Protein AF-A0A3D9LAF9-F1 (afdb_monomer_lite)

Sequence (122 aa):
MEWRPEDFSLAAYWEASRTAFEASVRSLPVRLSLPMTSREALQNAVPGRGTESAVASARHEGDRLELGLLMEHQDITVAQLLQVPGVEVQEPPAVREALYRRGAELVARNRSRTPDDREESR

Radius of gyration: 20.92 Å; chains: 1; bounding box: 61×44×61 Å

Organism: NCBI:txid169134

Structure (mmCIF, N/CA/C/O backbone):
data_AF-A0A3D9LAF9-F1
#
_entry.id   AF-A0A3D9LAF9-F1
#
loop_
_atom_site.group_PDB
_atom_site.id
_atom_site.type_symbol
_atom_site.label_atom_id
_atom_site.label_alt_id
_atom_site.label_comp_id
_atom_site.label_asym_id
_atom_site.label_entity_id
_atom_site.label_seq_id
_atom_site.pdbx_PDB_ins_code
_atom_site.Cartn_x
_atom_site.Cartn_y
_atom_site.Cartn_z
_atom_site.occupancy
_atom_site.B_iso_or_equiv
_atom_site.auth_seq_id
_atom_site.auth_comp_id
_atom_site.auth_asym_id
_atom_site.auth_atom_id
_atom_site.pdbx_PDB_model_num
ATOM 1 N N . MET A 1 1 ? 31.682 -19.811 -31.177 1.00 45.06 1 MET A N 1
ATOM 2 C CA . MET A 1 1 ? 32.307 -18.477 -31.082 1.00 45.06 1 MET A CA 1
ATOM 3 C C . MET A 1 1 ? 31.378 -17.643 -30.229 1.00 45.06 1 MET A C 1
ATOM 5 O O . MET A 1 1 ? 30.319 -17.258 -30.703 1.00 45.06 1 MET A O 1
ATOM 9 N N . GLU A 1 2 ? 31.691 -17.512 -28.945 1.00 59.75 2 GLU A N 1
ATOM 10 C CA . GLU A 1 2 ? 30.854 -16.767 -28.006 1.00 59.75 2 GLU A CA 1
ATOM 11 C C . GLU A 1 2 ? 31.203 -15.284 -28.138 1.00 59.75 2 GLU A C 1
ATOM 13 O O . GLU A 1 2 ? 32.286 -14.859 -27.743 1.00 59.75 2 GLU A O 1
ATOM 18 N N . TRP A 1 3 ? 30.333 -14.515 -28.791 1.00 66.81 3 TRP A N 1
ATOM 19 C CA . TRP A 1 3 ? 30.506 -13.073 -28.935 1.00 66.81 3 TRP A CA 1
ATOM 20 C C . TRP A 1 3 ? 30.078 -12.395 -27.630 1.00 66.81 3 TRP A C 1
ATOM 22 O O . TRP A 1 3 ? 28.884 -12.264 -27.358 1.00 66.81 3 TRP A O 1
ATOM 32 N N . ARG A 1 4 ? 31.044 -11.967 -26.811 1.00 67.69 4 ARG A N 1
ATOM 33 C CA . ARG A 1 4 ? 30.822 -11.016 -25.713 1.00 67.69 4 ARG A CA 1
ATOM 34 C C . ARG A 1 4 ? 31.596 -9.726 -26.010 1.00 67.69 4 ARG A C 1
ATOM 36 O O . ARG A 1 4 ? 32.800 -9.818 -26.234 1.00 67.69 4 ARG A O 1
ATOM 43 N N . PRO A 1 5 ? 30.935 -8.554 -26.029 1.00 77.50 5 PRO A N 1
ATOM 44 C CA . PRO A 1 5 ? 31.606 -7.260 -26.162 1.00 77.50 5 PRO A CA 1
ATOM 45 C C . PRO A 1 5 ? 32.641 -7.043 -25.050 1.00 77.50 5 PRO A C 1
ATOM 47 O O . PRO A 1 5 ? 32.398 -7.451 -23.913 1.00 77.50 5 PRO A O 1
ATOM 50 N N . GLU A 1 6 ? 33.754 -6.377 -25.365 1.00 74.44 6 GLU A N 1
ATOM 51 C CA . GLU A 1 6 ? 34.885 -6.178 -24.438 1.00 74.44 6 GLU A CA 1
ATOM 52 C C . GLU A 1 6 ? 34.494 -5.406 -23.160 1.00 74.44 6 GLU A C 1
ATOM 54 O O . GLU A 1 6 ? 35.032 -5.684 -22.093 1.00 74.44 6 GLU A O 1
ATOM 59 N N . ASP A 1 7 ? 33.468 -4.549 -23.233 1.00 77.31 7 ASP A N 1
ATOM 60 C CA . ASP A 1 7 ? 32.950 -3.754 -22.105 1.00 77.31 7 ASP A CA 1
ATOM 61 C C . ASP A 1 7 ? 31.686 -4.345 -21.447 1.00 77.31 7 ASP A C 1
ATOM 63 O O . ASP A 1 7 ? 30.957 -3.662 -20.719 1.00 77.31 7 ASP A O 1
ATOM 67 N N . PHE A 1 8 ? 31.354 -5.613 -21.714 1.00 73.81 8 PHE A N 1
ATOM 68 C CA . PHE A 1 8 ? 30.139 -6.215 -21.169 1.00 73.81 8 PHE A CA 1
ATOM 69 C C . PHE A 1 8 ? 30.243 -6.444 -19.651 1.00 73.81 8 PHE A C 1
ATOM 71 O O . PHE A 1 8 ? 30.827 -7.422 -19.180 1.00 73.81 8 PHE A O 1
ATOM 78 N N . SER A 1 9 ? 29.596 -5.575 -18.871 1.00 81.31 9 SER A N 1
ATOM 79 C CA . SER A 1 9 ? 29.390 -5.784 -17.437 1.00 81.31 9 SER A CA 1
ATOM 80 C C . SER A 1 9 ? 28.133 -6.612 -17.193 1.00 81.31 9 SER A C 1
ATOM 82 O O . SER A 1 9 ? 27.005 -6.136 -17.330 1.00 81.31 9 SER A O 1
ATOM 84 N N . LEU A 1 10 ? 28.334 -7.857 -16.763 1.00 76.81 10 LEU A N 1
ATOM 85 C CA . LEU A 1 10 ? 27.243 -8.743 -16.362 1.00 76.81 10 LEU A CA 1
ATOM 86 C C . LEU A 1 10 ? 26.419 -8.140 -15.210 1.00 76.81 10 LEU A C 1
ATOM 88 O O . LEU A 1 10 ? 25.202 -8.286 -15.196 1.00 76.81 10 LEU A O 1
ATOM 92 N N . ALA A 1 11 ? 27.062 -7.431 -14.277 1.00 78.69 11 ALA A N 1
ATOM 93 C CA . ALA A 1 11 ? 26.385 -6.768 -13.163 1.00 78.69 11 ALA A CA 1
ATOM 94 C C . ALA A 1 11 ? 25.464 -5.635 -13.644 1.00 78.69 11 ALA A C 1
ATOM 96 O O . ALA A 1 11 ? 24.292 -5.615 -13.278 1.00 78.69 11 ALA A O 1
ATOM 97 N N . ALA A 1 12 ? 25.957 -4.754 -14.523 1.00 76.38 12 ALA A N 1
ATOM 98 C CA . ALA A 1 12 ? 25.157 -3.661 -15.081 1.00 76.38 12 ALA A CA 1
ATOM 99 C C . ALA A 1 12 ? 24.015 -4.185 -15.966 1.00 76.38 12 ALA A C 1
ATOM 101 O O . ALA A 1 12 ? 22.899 -3.672 -15.927 1.00 76.38 12 ALA A O 1
ATOM 102 N N . TYR A 1 13 ? 24.272 -5.248 -16.731 1.00 74.62 13 TYR A N 1
ATOM 103 C CA . TYR A 1 13 ? 23.251 -5.905 -17.542 1.00 74.62 13 TYR A CA 1
ATOM 104 C C . TYR A 1 13 ? 22.147 -6.543 -16.685 1.00 74.62 13 TYR A C 1
ATOM 106 O O . TYR A 1 13 ? 20.964 -6.406 -17.006 1.00 74.62 13 TYR A O 1
ATOM 114 N N . TRP A 1 14 ? 22.506 -7.211 -15.583 1.00 77.56 14 TRP A N 1
ATOM 115 C CA . TRP A 1 14 ? 21.528 -7.766 -14.642 1.00 77.56 14 TRP A CA 1
ATOM 116 C C . TRP A 1 14 ? 20.734 -6.683 -13.922 1.00 77.56 14 TRP A C 1
ATOM 118 O O . TRP A 1 14 ? 19.523 -6.829 -13.791 1.00 77.56 14 TRP A O 1
ATOM 128 N N . GLU A 1 15 ? 21.381 -5.602 -13.490 1.00 78.00 15 GLU A N 1
ATOM 129 C CA . GLU A 1 15 ? 20.711 -4.462 -12.861 1.00 78.00 15 GLU A CA 1
ATOM 130 C C . GLU A 1 15 ? 19.687 -3.836 -13.816 1.00 78.00 15 GLU A C 1
ATOM 132 O O . GLU A 1 15 ? 18.510 -3.735 -13.472 1.00 78.00 15 GLU A O 1
ATOM 137 N N . ALA A 1 16 ? 20.089 -3.540 -15.056 1.00 71.38 16 ALA A N 1
ATOM 138 C CA . ALA A 1 16 ? 19.199 -2.993 -16.076 1.00 71.38 16 ALA A CA 1
ATOM 139 C C . ALA A 1 16 ? 18.038 -3.944 -16.419 1.00 71.38 16 ALA A C 1
ATOM 141 O O . ALA A 1 16 ? 16.884 -3.518 -16.489 1.00 71.38 16 ALA A O 1
ATOM 142 N N . SER A 1 17 ? 18.319 -5.241 -16.589 1.00 67.62 17 SER A N 1
ATOM 143 C CA . SER A 1 17 ? 17.293 -6.254 -16.884 1.00 67.62 17 SER A CA 1
ATOM 144 C C . SER A 1 17 ? 16.304 -6.412 -15.729 1.00 67.62 17 SER A C 1
ATOM 146 O O . SER A 1 17 ? 15.100 -6.539 -15.949 1.00 67.62 17 SER A O 1
ATOM 148 N N . ARG A 1 18 ? 16.798 -6.357 -14.488 1.00 68.81 18 ARG A N 1
ATOM 149 C CA . ARG A 1 18 ? 15.973 -6.396 -13.282 1.00 68.81 18 ARG A CA 1
ATOM 150 C C . ARG A 1 18 ? 15.085 -5.159 -13.181 1.00 68.81 18 ARG A C 1
ATOM 152 O O . ARG A 1 18 ? 13.894 -5.312 -12.940 1.00 68.81 18 ARG A O 1
ATOM 159 N N . THR A 1 19 ? 15.619 -3.960 -13.408 1.00 70.06 19 THR A N 1
ATOM 160 C CA . THR A 1 19 ? 14.825 -2.721 -13.419 1.00 70.06 19 THR A CA 1
ATOM 161 C C . THR A 1 19 ? 13.741 -2.753 -14.497 1.00 70.06 19 THR A C 1
ATOM 163 O O . THR A 1 19 ? 12.597 -2.396 -14.223 1.00 70.06 19 THR A O 1
ATOM 166 N N . ALA A 1 20 ? 14.068 -3.225 -15.704 1.00 63.78 20 ALA A N 1
ATOM 167 C CA . ALA A 1 20 ? 13.100 -3.357 -16.792 1.00 63.78 20 ALA A CA 1
ATOM 168 C C . ALA A 1 20 ? 11.979 -4.360 -16.462 1.00 63.78 20 ALA A C 1
ATOM 170 O O . ALA A 1 20 ? 10.816 -4.112 -16.777 1.00 63.78 20 ALA A O 1
ATOM 171 N N . PHE A 1 21 ? 12.310 -5.468 -15.793 1.00 61.72 21 PHE A N 1
ATOM 172 C CA . PHE A 1 21 ? 11.327 -6.446 -15.332 1.00 61.72 21 PHE A CA 1
ATOM 173 C C . PHE A 1 21 ? 10.464 -5.917 -14.176 1.00 61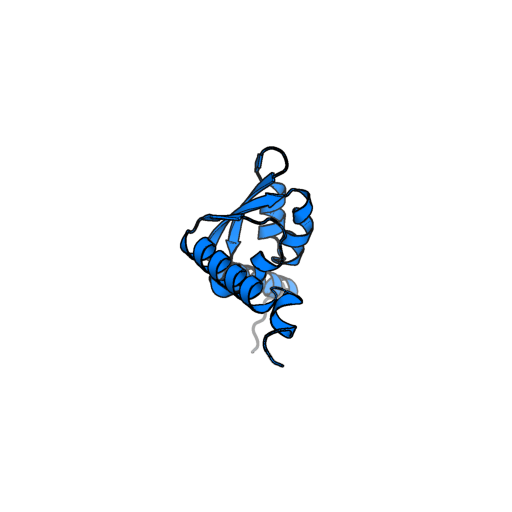.72 21 PHE A C 1
ATOM 175 O O . PHE A 1 21 ? 9.244 -6.019 -14.223 1.00 61.72 21 PHE A O 1
ATOM 182 N N . GLU A 1 22 ? 11.058 -5.288 -13.158 1.00 62.94 22 GLU A N 1
ATOM 183 C CA . GLU A 1 22 ? 10.304 -4.666 -12.059 1.00 62.94 22 GLU A CA 1
ATOM 184 C C . GLU A 1 22 ? 9.303 -3.619 -12.585 1.00 62.94 22 GLU A C 1
ATOM 186 O O . GLU A 1 22 ? 8.172 -3.545 -12.101 1.00 62.94 22 GLU A O 1
ATOM 191 N N . ALA A 1 23 ? 9.682 -2.852 -13.613 1.00 61.56 23 ALA A N 1
ATOM 192 C CA . ALA A 1 23 ? 8.804 -1.888 -14.269 1.00 61.56 23 ALA A CA 1
ATOM 193 C C . ALA A 1 23 ? 7.667 -2.542 -15.077 1.00 61.56 23 ALA A C 1
ATOM 195 O O . ALA A 1 23 ? 6.574 -1.983 -15.133 1.00 61.56 23 ALA A O 1
ATOM 196 N N . SER A 1 24 ? 7.889 -3.713 -15.686 1.00 60.62 24 SER A N 1
ATOM 197 C CA . SER A 1 24 ? 6.847 -4.405 -16.459 1.00 60.62 24 SER A CA 1
ATOM 198 C C . SER A 1 24 ? 5.802 -5.092 -15.577 1.00 60.62 24 SER A C 1
ATOM 200 O O . SER A 1 24 ? 4.652 -5.225 -15.991 1.00 60.62 24 SER A O 1
ATOM 202 N N . VAL A 1 25 ? 6.175 -5.485 -14.355 1.00 67.19 25 VAL A N 1
ATOM 203 C CA . VAL A 1 25 ? 5.257 -6.089 -13.374 1.00 67.19 25 VAL A CA 1
ATOM 204 C C . VAL A 1 25 ? 4.451 -5.020 -12.620 1.00 67.19 25 VAL A C 1
ATOM 206 O O . VAL A 1 25 ? 3.294 -5.252 -12.268 1.00 67.19 25 VAL A O 1
ATOM 209 N N . ARG A 1 26 ? 5.020 -3.827 -12.399 1.00 72.75 26 ARG A N 1
ATOM 210 C CA . ARG A 1 26 ? 4.370 -2.708 -11.693 1.00 72.75 26 ARG A CA 1
ATOM 211 C C . ARG A 1 26 ? 3.553 -1.826 -12.639 1.00 72.75 26 ARG A C 1
ATOM 213 O O . ARG A 1 26 ? 3.955 -0.715 -12.973 1.00 72.75 26 ARG A O 1
ATOM 220 N N . SER A 1 27 ? 2.397 -2.316 -13.072 1.00 80.75 27 SER A N 1
ATOM 221 C CA . SER A 1 27 ? 1.535 -1.621 -14.039 1.00 80.75 27 SER A CA 1
ATOM 222 C C . SER A 1 27 ? 0.254 -1.022 -13.450 1.00 80.75 27 SER A C 1
ATOM 224 O O . SER A 1 27 ? -0.485 -0.358 -14.175 1.00 80.75 27 SER A O 1
ATOM 226 N N . LEU A 1 28 ? -0.056 -1.265 -12.173 1.00 88.31 28 LEU A N 1
ATOM 227 C CA . LEU A 1 28 ? -1.301 -0.829 -11.540 1.00 88.31 28 LEU A CA 1
ATOM 228 C C . LEU A 1 28 ? -1.084 0.490 -10.780 1.00 88.31 28 LEU A C 1
ATOM 230 O O . LEU A 1 28 ? -0.466 0.472 -9.717 1.00 88.31 28 LEU A O 1
ATOM 234 N N . PRO A 1 29 ? -1.576 1.641 -11.270 1.00 94.06 29 PRO A N 1
ATOM 235 C CA . PRO A 1 29 ? -1.488 2.891 -10.525 1.00 94.06 29 PRO A CA 1
ATOM 236 C C . PRO A 1 29 ? -2.430 2.867 -9.321 1.00 94.06 29 PRO A C 1
ATOM 238 O O . PRO A 1 29 ? -3.629 2.645 -9.475 1.00 94.06 29 PRO A O 1
ATOM 241 N N . VAL A 1 30 ? -1.892 3.134 -8.133 1.00 97.31 30 VAL A N 1
ATOM 242 C CA . VAL A 1 30 ? -2.628 3.176 -6.865 1.00 97.31 30 VAL A CA 1
ATOM 243 C C . VAL A 1 30 ? -2.342 4.499 -6.162 1.00 97.31 30 VAL A C 1
ATOM 245 O O . VAL A 1 30 ? -1.182 4.871 -5.982 1.00 97.31 30 VAL A O 1
ATOM 248 N N . ARG A 1 31 ? -3.393 5.213 -5.750 1.00 98.06 31 ARG A N 1
ATOM 249 C CA . ARG A 1 31 ? -3.291 6.426 -4.928 1.00 98.06 31 ARG A CA 1
ATOM 250 C C . ARG A 1 31 ? -3.600 6.080 -3.481 1.00 98.06 31 ARG A C 1
ATOM 252 O O . ARG A 1 31 ? -4.649 5.500 -3.190 1.00 98.06 31 ARG A O 1
ATOM 259 N N . LEU A 1 32 ? -2.684 6.439 -2.592 1.00 98.06 32 LEU A N 1
ATOM 260 C CA . LEU A 1 32 ? -2.712 6.079 -1.182 1.00 98.06 32 LEU A CA 1
ATOM 261 C C . LEU A 1 32 ? -2.697 7.325 -0.305 1.00 98.06 32 LEU A C 1
ATOM 263 O O . LEU A 1 32 ? -2.034 8.308 -0.631 1.00 98.06 32 LEU A O 1
ATOM 267 N N . SER A 1 33 ? -3.356 7.223 0.843 1.00 98.19 33 SER A N 1
ATOM 268 C CA . SER A 1 33 ? -3.180 8.120 1.980 1.00 98.19 33 SER A CA 1
ATOM 269 C C . SER A 1 33 ? -2.817 7.290 3.206 1.00 98.19 33 SER A C 1
ATOM 271 O O . SER A 1 33 ? -3.482 6.298 3.491 1.00 98.19 33 SER A O 1
ATOM 273 N N . LEU A 1 34 ? -1.782 7.659 3.954 1.00 98.25 34 LEU A N 1
ATOM 274 C CA . LEU A 1 34 ? -1.368 6.936 5.161 1.00 98.25 34 LEU A CA 1
ATOM 275 C C . LEU A 1 34 ? -0.839 7.891 6.237 1.00 98.25 34 LEU A C 1
ATOM 277 O O . LEU A 1 34 ? -0.366 8.974 5.898 1.00 98.25 34 LEU A O 1
ATOM 281 N N . PRO A 1 35 ? -0.864 7.509 7.525 1.00 98.12 35 PRO A N 1
ATOM 282 C CA . PRO A 1 35 ? -0.213 8.282 8.575 1.00 98.12 35 PRO A CA 1
ATOM 283 C C . PRO A 1 35 ? 1.289 8.434 8.311 1.00 98.12 35 PRO A C 1
ATOM 285 O O . PRO A 1 35 ? 1.950 7.493 7.866 1.00 98.12 35 PRO A O 1
ATOM 288 N N . MET A 1 36 ? 1.857 9.585 8.673 1.00 95.94 36 MET A N 1
ATOM 289 C CA . MET A 1 36 ? 3.309 9.828 8.619 1.00 95.94 36 MET A CA 1
ATOM 290 C C . MET A 1 36 ? 4.114 8.751 9.367 1.00 95.94 36 MET A C 1
ATOM 292 O O . MET A 1 36 ? 5.198 8.362 8.933 1.00 95.94 36 MET A O 1
ATOM 296 N N . THR A 1 37 ? 3.568 8.234 10.472 1.00 97.12 37 THR A N 1
ATOM 297 C CA . THR A 1 37 ? 4.173 7.175 11.297 1.00 97.12 37 THR A CA 1
ATOM 298 C C . THR A 1 37 ? 4.255 5.822 10.591 1.00 97.12 37 THR A C 1
ATOM 300 O O . THR A 1 37 ? 5.033 4.965 10.997 1.00 97.12 37 THR A O 1
ATOM 303 N N . SER A 1 38 ? 3.495 5.624 9.514 1.00 97.56 38 SER A N 1
ATOM 304 C CA . SER A 1 38 ? 3.450 4.379 8.744 1.00 97.56 38 SER A CA 1
ATOM 305 C C . SER A 1 38 ? 4.353 4.406 7.508 1.00 97.56 38 SER A C 1
ATOM 307 O O . SER A 1 38 ? 4.385 3.435 6.752 1.00 97.56 38 SER A O 1
ATOM 309 N N . ARG A 1 39 ? 5.131 5.482 7.315 1.00 96.25 39 ARG A N 1
ATOM 310 C CA . ARG A 1 39 ? 6.094 5.628 6.213 1.00 96.25 39 ARG A CA 1
ATOM 311 C C . ARG A 1 39 ? 7.060 4.446 6.115 1.00 96.25 39 ARG A C 1
ATOM 313 O O . ARG A 1 39 ? 7.237 3.894 5.034 1.00 96.25 39 ARG A O 1
ATOM 320 N N . GLU A 1 40 ? 7.687 4.067 7.226 1.00 96.94 40 GLU A N 1
ATOM 321 C CA . GLU A 1 40 ? 8.666 2.973 7.241 1.00 96.94 40 GLU A CA 1
ATOM 322 C C . GLU A 1 40 ? 7.992 1.623 6.951 1.00 96.94 40 GLU A C 1
ATOM 324 O O . GLU A 1 40 ? 8.501 0.825 6.167 1.00 96.94 40 GLU A O 1
ATOM 329 N N . ALA A 1 41 ? 6.788 1.403 7.494 1.00 97.62 41 ALA A N 1
ATOM 330 C CA . ALA A 1 41 ? 5.995 0.210 7.206 1.00 97.62 41 ALA A CA 1
ATOM 331 C C . ALA A 1 41 ? 5.669 0.087 5.708 1.00 97.62 41 ALA A C 1
ATOM 333 O O . ALA A 1 41 ? 5.781 -1.002 5.151 1.00 97.62 41 ALA A O 1
ATOM 334 N N . LEU A 1 42 ? 5.341 1.196 5.035 1.00 97.44 42 LEU A N 1
ATOM 335 C CA . LEU A 1 42 ? 5.129 1.212 3.586 1.00 97.44 42 LEU A CA 1
ATOM 336 C C . LEU A 1 42 ? 6.402 0.849 2.809 1.00 97.44 42 LEU A C 1
ATOM 338 O O . LEU A 1 42 ? 6.339 0.039 1.887 1.00 97.44 42 LEU A O 1
ATOM 342 N N . GLN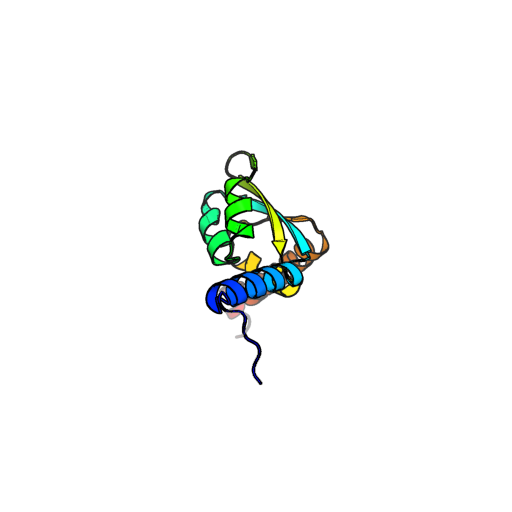 A 1 43 ? 7.551 1.421 3.179 1.00 96.62 43 GLN A N 1
ATOM 343 C CA . GLN A 1 43 ? 8.830 1.132 2.518 1.00 96.62 43 GLN A CA 1
ATOM 344 C C . GLN A 1 43 ? 9.248 -0.335 2.683 1.00 96.62 43 GLN A C 1
ATOM 346 O O . GLN A 1 43 ? 9.790 -0.924 1.751 1.00 96.62 43 GLN A O 1
ATOM 351 N N . ASN A 1 44 ? 8.945 -0.934 3.836 1.00 96.75 44 ASN A N 1
ATOM 352 C CA . ASN A 1 44 ? 9.203 -2.348 4.099 1.00 96.75 44 ASN A CA 1
ATOM 353 C C . ASN A 1 44 ? 8.225 -3.272 3.358 1.00 96.75 44 ASN A C 1
ATOM 355 O O . ASN A 1 44 ? 8.637 -4.308 2.841 1.00 96.75 44 ASN A O 1
ATOM 359 N N . ALA A 1 45 ? 6.942 -2.905 3.287 1.00 95.88 45 ALA A N 1
ATOM 360 C CA . ALA A 1 45 ? 5.914 -3.703 2.618 1.00 95.88 45 ALA A CA 1
ATOM 361 C C . ALA A 1 45 ? 6.032 -3.665 1.085 1.00 95.88 45 ALA A C 1
ATOM 363 O O . ALA A 1 45 ? 5.730 -4.653 0.415 1.00 95.88 45 ALA A O 1
ATOM 364 N N . VAL A 1 46 ? 6.472 -2.533 0.527 1.00 93.75 46 VAL A N 1
ATOM 365 C CA . VAL A 1 46 ? 6.644 -2.320 -0.916 1.00 93.75 46 VAL A CA 1
ATOM 366 C C . VAL A 1 46 ? 8.059 -1.794 -1.181 1.00 93.75 46 VAL A C 1
ATOM 368 O O . VAL A 1 46 ? 8.239 -0.602 -1.449 1.00 93.75 46 VAL A O 1
ATOM 371 N N . PRO A 1 47 ? 9.093 -2.648 -1.110 1.00 90.12 47 PRO A N 1
ATOM 372 C CA . PRO A 1 47 ? 10.466 -2.200 -1.288 1.00 90.12 47 PRO A CA 1
ATOM 373 C C . PRO A 1 47 ? 10.741 -1.769 -2.733 1.00 90.12 47 PRO A C 1
ATOM 375 O O . PRO A 1 47 ? 10.153 -2.275 -3.696 1.00 90.12 47 PRO A O 1
ATOM 378 N N . GLY A 1 48 ? 11.686 -0.846 -2.897 1.00 88.75 48 GLY A N 1
ATOM 379 C CA . GLY A 1 48 ? 12.241 -0.467 -4.194 1.00 88.75 48 GLY A CA 1
ATOM 380 C C . GLY A 1 48 ? 12.212 1.031 -4.476 1.00 88.75 48 GLY A C 1
ATOM 381 O O . GLY A 1 48 ? 11.503 1.810 -3.835 1.00 88.75 48 GLY A O 1
ATOM 382 N N . ARG A 1 49 ? 12.975 1.422 -5.502 1.00 87.12 49 ARG A N 1
ATOM 383 C CA . ARG A 1 49 ? 13.220 2.825 -5.870 1.00 87.12 49 ARG A CA 1
ATOM 384 C C . ARG A 1 49 ? 11.945 3.626 -6.114 1.00 87.12 49 ARG A C 1
ATOM 386 O O . ARG A 1 49 ? 11.860 4.765 -5.679 1.00 87.12 49 ARG A O 1
ATOM 393 N N . GLY A 1 50 ? 10.938 3.025 -6.752 1.00 89.00 50 GLY A N 1
ATOM 394 C CA . GLY A 1 50 ? 9.656 3.695 -6.999 1.00 89.00 50 GLY A CA 1
ATOM 395 C C . GLY A 1 50 ? 8.964 4.147 -5.709 1.00 89.00 50 GLY A C 1
ATOM 396 O O . GLY A 1 50 ? 8.473 5.270 -5.638 1.00 89.00 50 GLY A O 1
ATOM 397 N N . THR A 1 51 ? 9.000 3.314 -4.666 1.00 94.12 51 THR A N 1
ATOM 398 C CA . THR A 1 51 ? 8.436 3.647 -3.353 1.00 94.12 51 THR A CA 1
ATOM 399 C C . THR A 1 51 ? 9.268 4.710 -2.646 1.00 94.12 51 THR A C 1
ATOM 401 O O . THR A 1 51 ? 8.709 5.659 -2.105 1.00 94.12 51 THR A O 1
ATOM 404 N N . GLU A 1 52 ? 10.600 4.596 -2.683 1.00 94.19 52 GLU A N 1
ATOM 405 C CA . GLU A 1 52 ? 11.507 5.606 -2.119 1.00 94.19 52 GLU A CA 1
ATOM 406 C C . GLU A 1 52 ? 11.256 6.991 -2.728 1.00 94.19 52 GLU A C 1
ATOM 408 O O . GLU A 1 52 ? 11.089 7.967 -1.996 1.00 94.19 52 GLU A O 1
ATOM 413 N N . SER A 1 53 ? 11.180 7.068 -4.060 1.00 93.00 53 SER A N 1
ATOM 414 C CA . SER A 1 53 ? 10.92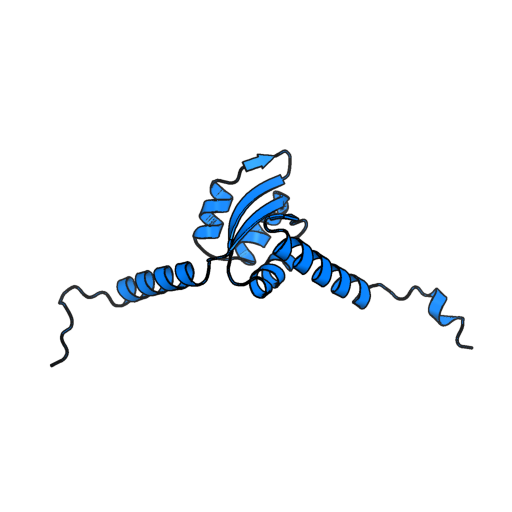9 8.314 -4.782 1.00 93.00 53 SER A CA 1
ATOM 415 C C . SER A 1 53 ? 9.546 8.884 -4.485 1.00 93.00 53 SER A C 1
ATOM 417 O O . SER A 1 53 ? 9.442 10.076 -4.216 1.00 93.00 53 SER A O 1
ATOM 419 N N . ALA A 1 54 ? 8.499 8.055 -4.486 1.00 95.25 54 ALA A N 1
ATOM 420 C CA . ALA A 1 54 ? 7.136 8.511 -4.224 1.00 95.25 54 ALA A CA 1
ATOM 421 C C . ALA A 1 54 ? 6.935 8.986 -2.779 1.00 95.25 54 ALA A C 1
ATOM 423 O O . ALA A 1 54 ? 6.217 9.950 -2.546 1.00 95.25 54 ALA A O 1
ATOM 424 N N . VAL A 1 55 ? 7.592 8.348 -1.806 1.00 95.69 55 VAL A N 1
ATOM 425 C CA . VAL A 1 55 ? 7.602 8.812 -0.411 1.00 95.69 55 VAL A CA 1
ATOM 426 C C . VAL A 1 55 ? 8.352 10.137 -0.281 1.00 95.69 55 VAL A C 1
ATOM 428 O O . VAL A 1 55 ? 7.923 11.006 0.472 1.00 95.69 55 VAL A O 1
ATOM 431 N N . ALA A 1 56 ? 9.462 10.312 -1.004 1.00 94.38 56 ALA A N 1
ATOM 432 C CA . ALA A 1 56 ? 10.231 11.555 -0.980 1.00 94.38 56 ALA A CA 1
ATOM 433 C C . ALA A 1 56 ? 9.488 12.739 -1.627 1.00 94.38 56 ALA A C 1
ATOM 435 O O . ALA A 1 56 ? 9.715 13.879 -1.228 1.00 94.38 56 ALA A O 1
ATOM 436 N N . SER A 1 57 ? 8.613 12.483 -2.605 1.00 94.88 57 SER A N 1
ATOM 437 C CA . SER A 1 57 ? 7.807 13.498 -3.299 1.00 94.88 57 SER A CA 1
ATOM 438 C C . SER A 1 57 ? 6.343 13.561 -2.846 1.00 94.88 57 SER A C 1
ATOM 440 O O . SER A 1 57 ? 5.544 14.266 -3.466 1.00 94.88 57 SER A O 1
ATOM 442 N N . ALA A 1 58 ? 5.982 12.831 -1.787 1.00 96.06 58 ALA A N 1
ATOM 443 C CA . ALA A 1 58 ? 4.615 12.736 -1.292 1.00 96.06 58 ALA A CA 1
ATOM 444 C C . ALA A 1 58 ? 4.056 14.104 -0.872 1.00 96.06 58 ALA A C 1
ATOM 446 O O . ALA A 1 58 ? 4.759 14.956 -0.321 1.00 96.06 58 ALA A O 1
ATOM 447 N N . ARG A 1 59 ? 2.754 14.302 -1.090 1.00 96.75 59 ARG A N 1
ATOM 448 C CA . ARG A 1 59 ? 2.036 15.470 -0.576 1.00 96.75 59 ARG A CA 1
ATOM 449 C C . ARG A 1 59 ? 1.737 15.251 0.903 1.00 96.75 59 ARG A C 1
ATOM 451 O O . ARG A 1 59 ? 1.282 14.182 1.296 1.00 96.75 59 ARG A O 1
ATOM 458 N N . HIS A 1 60 ? 1.957 16.279 1.711 1.00 94.69 60 HIS A N 1
ATOM 459 C CA . HIS A 1 60 ? 1.609 16.263 3.128 1.00 94.69 60 HIS A CA 1
ATOM 460 C C . HIS A 1 60 ? 0.257 16.946 3.339 1.00 94.69 60 HIS A C 1
ATOM 462 O O . HIS A 1 60 ? 0.057 18.078 2.895 1.00 94.69 60 HIS A O 1
ATOM 468 N N . GLU A 1 61 ? -0.653 16.275 4.036 1.00 92.56 61 GLU A N 1
ATOM 469 C CA . GLU A 1 61 ? -1.932 16.834 4.469 1.00 92.56 61 GLU A CA 1
ATOM 470 C C . GLU A 1 61 ? -2.125 16.537 5.956 1.00 92.56 61 GLU A C 1
ATOM 472 O O . GLU A 1 61 ? -2.448 15.418 6.350 1.00 92.56 61 GLU A O 1
ATOM 477 N N . GLY A 1 62 ? -1.857 17.539 6.797 1.00 92.81 62 GLY A N 1
ATOM 478 C CA . GLY A 1 62 ? -1.851 17.360 8.247 1.00 92.81 62 GLY A CA 1
ATOM 479 C C . GLY A 1 62 ? -0.816 16.319 8.685 1.00 92.81 62 GLY A C 1
ATOM 480 O O . GLY A 1 62 ? 0.380 16.482 8.448 1.00 92.81 62 GLY A O 1
ATOM 481 N N . ASP A 1 63 ? -1.284 15.252 9.329 1.00 95.12 63 ASP A N 1
ATOM 482 C CA . ASP A 1 63 ? -0.485 14.121 9.810 1.00 95.12 63 ASP A CA 1
ATOM 483 C C . ASP A 1 63 ? -0.400 12.955 8.805 1.00 95.12 63 ASP A C 1
ATOM 485 O O . ASP A 1 63 ? 0.113 11.878 9.139 1.00 95.12 63 ASP A O 1
ATOM 489 N N . ARG A 1 64 ? -0.878 13.157 7.571 1.00 97.62 64 ARG A N 1
ATOM 490 C CA . ARG A 1 64 ? -0.932 12.133 6.524 1.00 97.62 64 ARG A CA 1
ATOM 491 C C . ARG A 1 64 ? -0.016 12.442 5.342 1.00 97.62 64 ARG A C 1
ATOM 493 O O . ARG A 1 64 ? 0.224 13.596 4.984 1.00 97.62 64 ARG A O 1
ATOM 500 N N . LEU A 1 65 ? 0.466 11.367 4.729 1.00 97.62 65 LEU A N 1
ATOM 501 C CA . LEU A 1 65 ? 1.160 11.336 3.449 1.00 97.62 65 LEU A CA 1
ATOM 502 C C . LEU A 1 65 ? 0.195 10.877 2.370 1.00 97.62 65 LEU A C 1
ATOM 504 O O . LEU A 1 65 ? -0.438 9.833 2.521 1.00 97.62 65 LEU A O 1
ATOM 508 N N . GLU A 1 66 ? 0.160 11.602 1.263 1.00 98.06 66 GLU A N 1
ATOM 509 C CA . GLU A 1 66 ? -0.496 11.173 0.039 1.00 98.06 66 GLU A CA 1
ATOM 510 C C . GLU A 1 66 ? 0.516 10.950 -1.075 1.00 98.06 66 GLU A C 1
ATOM 512 O O . GLU A 1 66 ? 1.350 11.812 -1.366 1.00 98.06 66 GLU A O 1
ATOM 517 N N . LEU A 1 67 ? 0.421 9.800 -1.734 1.00 97.94 67 LEU A N 1
ATOM 518 C CA . LEU A 1 67 ? 1.295 9.466 -2.848 1.00 97.94 67 LEU A CA 1
ATOM 519 C C . LEU A 1 67 ? 0.626 8.524 -3.848 1.00 97.94 67 LEU A C 1
ATOM 521 O O . LEU A 1 67 ? -0.325 7.806 -3.534 1.00 97.94 67 LEU A O 1
ATOM 525 N N . GLY A 1 68 ? 1.161 8.528 -5.066 1.00 97.31 68 GLY A N 1
ATOM 526 C CA . GLY A 1 68 ? 0.866 7.533 -6.088 1.00 97.31 68 GLY A CA 1
ATOM 527 C C . GLY A 1 68 ? 1.991 6.508 -6.184 1.00 97.31 68 GLY A C 1
ATOM 528 O O . GLY A 1 68 ? 3.163 6.880 -6.194 1.00 97.31 68 GLY A O 1
ATOM 529 N N . LEU A 1 69 ? 1.637 5.230 -6.294 1.00 95.31 69 LEU A N 1
ATOM 530 C CA . LEU A 1 69 ? 2.569 4.138 -6.556 1.00 95.31 69 LEU A CA 1
ATOM 531 C C . LEU A 1 69 ? 2.106 3.331 -7.761 1.00 95.31 69 LEU A C 1
ATOM 533 O O . LEU A 1 69 ? 0.922 3.039 -7.908 1.00 95.31 69 LEU A O 1
ATOM 537 N N . LEU A 1 70 ? 3.059 2.930 -8.597 1.00 93.31 70 LEU A N 1
ATOM 538 C CA . LEU A 1 70 ? 2.842 1.821 -9.514 1.00 93.31 70 LEU A CA 1
ATOM 539 C C . LEU A 1 70 ? 3.074 0.525 -8.745 1.00 93.31 70 LEU A C 1
ATOM 541 O O . LEU A 1 70 ? 4.188 0.239 -8.299 1.00 93.31 70 LEU A O 1
ATOM 545 N N . MET A 1 71 ? 1.998 -0.224 -8.565 1.00 91.75 71 MET A N 1
ATOM 546 C CA . MET A 1 71 ? 1.974 -1.497 -7.867 1.00 91.75 71 MET A CA 1
ATOM 547 C C . MET A 1 71 ? 1.783 -2.644 -8.858 1.00 91.75 71 MET A C 1
ATOM 549 O O . MET A 1 71 ? 1.538 -2.441 -10.050 1.00 91.75 71 MET A O 1
ATOM 553 N N . GLU A 1 72 ? 1.963 -3.860 -8.362 1.00 87.38 72 GLU A N 1
ATOM 554 C CA . GLU A 1 72 ? 1.812 -5.082 -9.146 1.00 87.38 72 GLU A CA 1
ATOM 555 C C . GLU A 1 72 ? 0.326 -5.452 -9.310 1.00 87.38 72 GLU A C 1
ATOM 557 O O . GLU A 1 72 ? -0.572 -4.619 -9.177 1.00 87.38 72 GLU A O 1
ATOM 562 N N . HIS A 1 73 ? 0.039 -6.727 -9.575 1.00 87.06 73 HIS A N 1
ATOM 563 C CA . HIS A 1 73 ? -1.328 -7.227 -9.664 1.00 87.06 73 HIS A CA 1
ATOM 564 C C . HIS A 1 73 ? -2.137 -6.940 -8.382 1.00 87.06 73 HIS A C 1
ATOM 566 O O . HIS A 1 73 ? -1.588 -6.855 -7.279 1.00 87.06 73 HIS A O 1
ATOM 572 N N . GLN A 1 74 ? -3.461 -6.824 -8.522 1.00 87.56 74 GLN A N 1
ATOM 573 C CA . GLN A 1 74 ? -4.364 -6.406 -7.441 1.00 87.56 74 GLN A CA 1
ATOM 574 C C . GLN A 1 74 ? -4.184 -7.220 -6.147 1.00 87.56 74 GLN A C 1
ATOM 576 O O . GLN A 1 74 ? -4.133 -6.646 -5.063 1.00 87.56 74 GLN A O 1
ATOM 581 N N . ASP A 1 75 ? -4.052 -8.543 -6.242 1.00 86.81 75 ASP A N 1
ATOM 582 C CA . ASP A 1 75 ? -3.958 -9.408 -5.058 1.00 86.81 75 ASP A CA 1
ATOM 583 C C . ASP A 1 75 ? -2.646 -9.208 -4.285 1.00 86.81 75 ASP A C 1
ATOM 585 O O . ASP A 1 75 ? -2.642 -9.193 -3.052 1.00 86.81 75 ASP A O 1
ATOM 589 N N . ILE A 1 76 ? -1.542 -8.983 -5.005 1.00 90.12 76 ILE A N 1
ATOM 590 C CA . ILE A 1 76 ? -0.233 -8.665 -4.417 1.00 90.12 76 ILE A CA 1
ATOM 591 C C . ILE A 1 76 ? -0.308 -7.305 -3.725 1.00 90.12 76 ILE A C 1
ATOM 593 O O . ILE A 1 76 ? 0.092 -7.174 -2.569 1.00 90.12 76 ILE A O 1
ATOM 597 N N . THR A 1 77 ? -0.903 -6.322 -4.405 1.00 93.00 77 THR A N 1
ATOM 598 C CA . THR A 1 77 ? -1.145 -4.983 -3.862 1.00 93.00 77 THR A CA 1
ATOM 599 C C . THR A 1 77 ? -1.904 -5.052 -2.537 1.00 93.00 77 THR A C 1
ATOM 601 O O . THR A 1 77 ? -1.466 -4.485 -1.540 1.00 93.00 77 THR A O 1
ATOM 604 N N . VAL A 1 78 ? -3.013 -5.794 -2.484 1.00 95.25 78 VAL A N 1
ATOM 605 C CA . VAL A 1 78 ? -3.814 -5.940 -1.260 1.00 95.25 78 VAL A CA 1
ATOM 606 C C . VAL A 1 78 ? -3.002 -6.592 -0.137 1.00 95.25 78 VAL A C 1
ATOM 608 O O . VAL A 1 78 ? -3.020 -6.101 0.991 1.00 95.25 78 VAL A O 1
ATOM 611 N N . ALA A 1 79 ? -2.258 -7.663 -0.426 1.00 95.00 79 ALA A N 1
ATOM 612 C CA . ALA A 1 79 ? -1.431 -8.343 0.571 1.00 95.00 79 ALA A CA 1
ATOM 613 C C . ALA A 1 79 ? -0.307 -7.452 1.132 1.00 95.00 79 ALA A C 1
ATOM 615 O O . ALA A 1 79 ? 0.004 -7.525 2.323 1.00 95.00 79 ALA A O 1
ATOM 616 N N . GLN A 1 80 ? 0.291 -6.601 0.298 1.00 95.56 80 GLN A N 1
ATOM 617 C CA . GLN A 1 80 ? 1.293 -5.622 0.722 1.00 95.56 80 GLN A CA 1
ATOM 618 C C . GLN A 1 80 ? 0.663 -4.523 1.586 1.00 95.56 80 GLN A C 1
ATOM 620 O O . GLN A 1 80 ? 1.140 -4.256 2.686 1.00 95.56 80 GLN A O 1
ATOM 625 N N . LEU A 1 81 ? -0.446 -3.924 1.143 1.00 97.12 81 LEU A N 1
ATOM 626 C CA . LEU A 1 81 ? -1.079 -2.805 1.849 1.00 97.12 81 LEU A CA 1
ATOM 627 C C . LEU A 1 81 ? -1.663 -3.199 3.213 1.00 97.12 81 LEU A C 1
ATOM 629 O O . LEU A 1 81 ? -1.653 -2.383 4.127 1.00 97.12 81 LEU A O 1
ATOM 6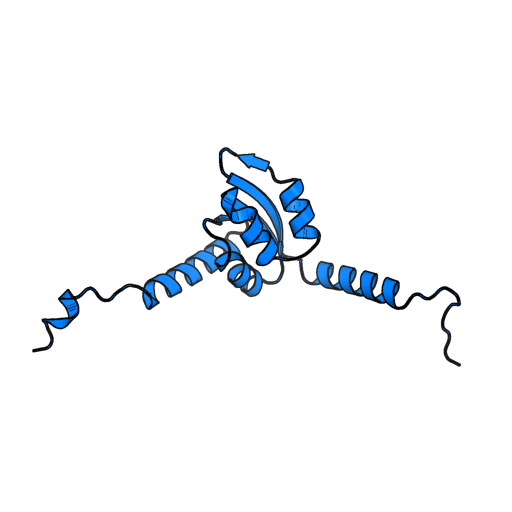33 N N . LEU A 1 82 ? -2.086 -4.452 3.409 1.00 96.75 82 LEU A N 1
ATOM 634 C CA . LEU A 1 82 ? -2.509 -4.947 4.730 1.00 96.75 82 LEU A CA 1
ATOM 635 C C . LEU A 1 82 ? -1.411 -4.879 5.800 1.00 96.75 82 LEU A C 1
ATOM 637 O O . LEU A 1 82 ? -1.723 -4.901 6.988 1.00 96.75 82 LEU A O 1
ATOM 641 N N . GLN A 1 83 ? -0.142 -4.812 5.397 1.00 96.75 83 GLN A N 1
ATOM 642 C CA . GLN A 1 83 ? 0.992 -4.694 6.316 1.00 96.75 83 GLN A CA 1
ATOM 643 C C . GLN A 1 83 ? 1.238 -3.245 6.759 1.00 96.75 83 GLN A C 1
ATOM 645 O O . GLN A 1 83 ? 2.049 -3.017 7.653 1.00 96.75 83 GLN A O 1
ATOM 650 N N . VAL A 1 84 ? 0.556 -2.264 6.154 1.00 97.94 84 VAL A N 1
ATOM 651 C CA . VAL A 1 84 ? 0.766 -0.833 6.399 1.00 97.94 84 VAL A CA 1
ATOM 652 C C . VAL A 1 84 ? -0.358 -0.291 7.291 1.00 97.94 84 VAL A C 1
ATOM 654 O O . VAL A 1 84 ? -1.497 -0.161 6.840 1.00 97.94 84 VAL A O 1
ATOM 657 N N . PRO A 1 85 ? -0.086 0.055 8.562 1.00 97.31 85 PRO A N 1
ATOM 658 C CA . PRO A 1 85 ? -1.124 0.548 9.463 1.00 97.31 85 PRO A CA 1
ATOM 659 C C . PRO A 1 85 ? -1.768 1.848 8.965 1.00 97.31 85 PRO A C 1
ATOM 661 O O . PRO A 1 85 ? -1.087 2.740 8.471 1.00 97.31 85 PRO A O 1
ATOM 664 N N . GLY A 1 86 ? -3.090 1.972 9.112 1.00 96.62 86 GLY A N 1
ATOM 665 C CA . GLY A 1 86 ? -3.825 3.208 8.804 1.00 96.62 86 GLY A CA 1
ATOM 666 C C . GLY A 1 86 ? -3.836 3.625 7.327 1.00 96.62 86 GLY A C 1
ATOM 667 O O . GLY A 1 86 ? -4.284 4.738 7.023 1.00 96.62 86 GLY A O 1
ATOM 668 N N . VAL A 1 87 ? -3.344 2.769 6.425 1.00 98.06 87 VAL A N 1
ATOM 669 C CA . VAL A 1 87 ? -3.366 3.028 4.987 1.00 98.06 87 VAL A CA 1
ATOM 670 C C . VAL A 1 87 ? -4.799 3.082 4.472 1.00 98.06 87 VAL A C 1
ATOM 672 O O . VAL A 1 87 ? -5.661 2.288 4.847 1.00 98.06 87 VAL A O 1
ATOM 675 N N . GLU A 1 88 ? -5.035 4.018 3.573 1.00 98.00 88 GLU A N 1
ATOM 676 C CA . GLU A 1 88 ? -6.268 4.180 2.832 1.00 98.00 88 GLU A CA 1
ATOM 677 C C . GLU A 1 88 ? -5.944 4.191 1.341 1.00 98.00 88 GLU A C 1
ATOM 679 O O . GLU A 1 88 ? -5.052 4.906 0.884 1.00 98.00 88 GLU A O 1
ATOM 684 N N . VAL A 1 89 ? -6.689 3.396 0.577 1.00 98.12 89 VAL A N 1
ATOM 685 C CA . VAL A 1 89 ? -6.625 3.402 -0.885 1.00 98.12 89 VAL A CA 1
ATOM 686 C C . VAL A 1 89 ? -7.674 4.375 -1.399 1.00 98.12 89 VAL A C 1
ATOM 688 O O . VAL A 1 89 ? -8.868 4.126 -1.245 1.00 98.12 89 VAL A O 1
ATOM 691 N N . GLN A 1 90 ? -7.235 5.456 -2.037 1.00 97.69 90 GLN A N 1
ATOM 692 C CA . GLN A 1 90 ? -8.117 6.434 -2.674 1.00 97.69 90 GLN A CA 1
ATOM 693 C C . GLN A 1 90 ? -8.523 5.963 -4.081 1.00 97.69 90 GLN A C 1
ATOM 695 O O . GLN A 1 90 ? -9.697 6.019 -4.444 1.00 97.69 90 GLN A O 1
ATOM 700 N N . GLU A 1 91 ? -7.571 5.429 -4.854 1.00 95.38 91 GLU A N 1
ATOM 701 C CA . GLU A 1 91 ? -7.784 4.874 -6.197 1.00 95.38 91 GLU A CA 1
ATOM 702 C C . GLU A 1 91 ? -6.857 3.665 -6.437 1.00 95.38 91 GLU A C 1
ATOM 704 O O . GLU A 1 91 ? -5.753 3.647 -5.893 1.00 95.38 91 GLU A O 1
ATOM 709 N N . PRO A 1 92 ? -7.251 2.679 -7.267 1.00 96.12 92 PRO A N 1
ATOM 710 C CA . PRO A 1 92 ? -8.558 2.543 -7.904 1.00 96.12 92 PRO A CA 1
ATOM 711 C C . PRO A 1 92 ? -9.595 1.910 -6.949 1.00 96.12 92 PRO A C 1
ATOM 713 O O . PRO A 1 92 ? -9.225 1.161 -6.038 1.00 96.12 92 PRO A O 1
ATOM 716 N N . PRO A 1 93 ? -10.907 2.126 -7.178 1.00 94.69 93 PRO A N 1
ATOM 717 C CA . PRO A 1 93 ? -11.966 1.565 -6.332 1.00 94.69 93 PRO A CA 1
ATOM 718 C C . PRO A 1 93 ? -11.900 0.041 -6.170 1.00 94.69 93 PRO A C 1
ATOM 720 O O . PRO A 1 93 ? -12.210 -0.471 -5.100 1.00 94.69 93 PRO A O 1
ATOM 723 N N . ALA A 1 94 ? -11.448 -0.680 -7.201 1.00 92.25 94 ALA A N 1
ATOM 724 C CA . ALA A 1 94 ? -11.303 -2.134 -7.159 1.00 92.25 94 ALA A CA 1
ATOM 725 C C . ALA A 1 94 ? -10.292 -2.603 -6.095 1.00 92.25 94 ALA A C 1
ATOM 727 O O . ALA A 1 94 ? -10.570 -3.547 -5.357 1.00 92.25 94 ALA A O 1
ATOM 728 N N . VAL A 1 95 ? -9.155 -1.907 -5.954 1.00 95.94 95 VAL A N 1
ATOM 729 C CA . VAL A 1 95 ? -8.149 -2.211 -4.920 1.00 95.94 95 VAL A CA 1
ATOM 730 C C . VAL A 1 95 ? -8.695 -1.877 -3.534 1.00 95.94 95 VAL A C 1
ATOM 732 O O . VAL A 1 95 ? -8.540 -2.671 -2.609 1.00 95.94 95 VAL A O 1
ATOM 735 N N . ARG A 1 96 ? -9.383 -0.737 -3.392 1.00 97.06 96 ARG A N 1
ATOM 736 C CA . ARG A 1 96 ? -10.025 -0.337 -2.131 1.00 97.06 96 ARG A CA 1
ATOM 737 C C . ARG A 1 96 ? -11.060 -1.368 -1.668 1.00 97.06 96 ARG A C 1
ATOM 739 O O . ARG A 1 96 ? -11.050 -1.756 -0.503 1.00 97.06 96 ARG A O 1
ATOM 746 N N . GLU A 1 97 ? -11.915 -1.834 -2.573 1.00 96.81 97 GLU A N 1
ATOM 747 C CA . GLU A 1 97 ? -12.927 -2.862 -2.301 1.00 96.81 97 GLU A CA 1
ATOM 748 C C . GLU A 1 97 ? -12.288 -4.206 -1.922 1.00 96.81 97 GLU A C 1
ATOM 750 O O . GLU A 1 97 ? -12.691 -4.845 -0.949 1.00 96.81 97 GLU A O 1
ATOM 755 N N . ALA A 1 98 ? -11.246 -4.627 -2.643 1.00 96.25 98 ALA A N 1
ATOM 756 C CA . ALA A 1 98 ? -10.527 -5.856 -2.328 1.00 96.25 98 ALA A CA 1
ATOM 757 C C . ALA A 1 98 ? -9.831 -5.785 -0.954 1.00 96.25 98 ALA A C 1
ATOM 759 O O . ALA A 1 98 ? -9.898 -6.743 -0.178 1.00 96.25 98 ALA A O 1
ATOM 760 N N . LEU A 1 99 ? -9.229 -4.639 -0.617 1.00 97.19 99 LEU A N 1
ATOM 761 C CA . LEU A 1 99 ? -8.621 -4.396 0.692 1.00 97.19 99 LEU A CA 1
ATOM 762 C C . LEU A 1 99 ? -9.670 -4.417 1.811 1.00 97.19 99 LEU A C 1
ATOM 764 O O . LEU A 1 99 ? -9.457 -5.070 2.833 1.00 97.19 99 LEU A O 1
ATOM 768 N N . TYR A 1 100 ? -10.821 -3.770 1.598 1.00 97.31 100 TYR A N 1
ATOM 769 C CA . TYR A 1 100 ? -11.947 -3.794 2.533 1.00 97.31 100 TYR A CA 1
ATOM 770 C C . TYR A 1 100 ? -12.425 -5.222 2.803 1.00 97.31 100 TYR A C 1
ATOM 772 O O . TYR A 1 100 ? -12.487 -5.641 3.960 1.00 97.31 100 TYR A O 1
ATOM 780 N N . ARG A 1 101 ? -12.700 -5.996 1.746 1.00 97.38 101 ARG A N 1
ATOM 781 C CA . ARG A 1 101 ? -13.144 -7.391 1.860 1.00 97.38 101 ARG A CA 1
ATOM 782 C C . ARG A 1 101 ? -12.154 -8.223 2.658 1.00 97.38 101 ARG A C 1
ATOM 784 O O . ARG A 1 101 ? -12.541 -8.938 3.582 1.00 97.38 101 ARG A O 1
ATOM 791 N N . ARG A 1 102 ? -10.864 -8.085 2.347 1.00 96.56 102 ARG A N 1
ATOM 792 C CA . ARG A 1 102 ? -9.813 -8.837 3.026 1.00 96.56 102 ARG A CA 1
ATOM 793 C C . ARG A 1 102 ? -9.668 -8.435 4.496 1.00 96.56 102 ARG A C 1
ATOM 795 O O . ARG A 1 102 ? -9.519 -9.306 5.348 1.00 96.56 102 ARG A O 1
ATOM 802 N N . GLY A 1 103 ? -9.780 -7.146 4.812 1.00 95.69 103 GLY A N 1
ATOM 803 C CA . GLY A 1 103 ? -9.828 -6.652 6.189 1.00 95.69 103 GLY A CA 1
ATOM 804 C C . GLY A 1 103 ? -11.043 -7.174 6.963 1.00 95.69 103 GLY A C 1
ATOM 805 O O . GLY A 1 103 ? -10.903 -7.637 8.094 1.00 95.69 103 GLY A O 1
ATOM 806 N N . ALA A 1 104 ? -12.226 -7.180 6.343 1.00 96.50 104 ALA A N 1
ATOM 807 C CA . ALA A 1 104 ? -13.452 -7.695 6.949 1.00 96.50 104 ALA A CA 1
ATOM 808 C C . ALA A 1 104 ? -13.353 -9.194 7.279 1.00 96.50 104 ALA A C 1
ATOM 810 O O . ALA A 1 104 ? -13.760 -9.613 8.363 1.00 96.50 104 ALA A O 1
ATOM 811 N N . GLU A 1 105 ? -12.752 -10.000 6.398 1.00 95.81 105 GLU A N 1
ATOM 812 C CA . GLU A 1 105 ? -12.470 -11.416 6.669 1.00 95.81 105 GLU A CA 1
ATOM 813 C C . GLU A 1 105 ? -11.549 -11.607 7.881 1.00 95.81 105 GLU A C 1
ATOM 815 O O . GLU A 1 105 ? -11.789 -12.488 8.711 1.00 95.81 105 GLU A O 1
ATOM 820 N N . LEU A 1 106 ? -10.495 -10.790 7.995 1.00 94.94 106 LEU A N 1
ATOM 821 C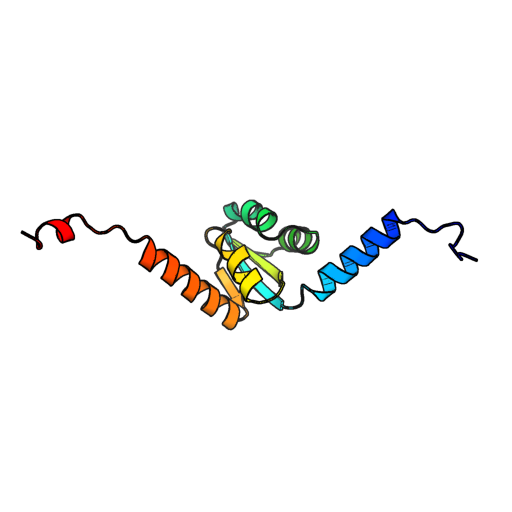 CA . LEU A 1 106 ? -9.573 -10.841 9.132 1.00 94.94 106 LEU A CA 1
ATOM 822 C C . LEU A 1 106 ? -10.292 -10.498 10.437 1.00 94.94 106 LEU A C 1
ATOM 824 O O . LEU A 1 106 ? -10.128 -11.216 11.425 1.00 94.94 106 LEU A O 1
ATOM 828 N N . VAL A 1 107 ? -11.126 -9.457 10.431 1.00 95.62 107 VAL A N 1
ATOM 829 C CA . VAL A 1 107 ? -11.953 -9.082 11.585 1.00 95.62 107 VAL A CA 1
ATOM 830 C C . VAL A 1 107 ? -12.904 -10.215 11.959 1.00 95.62 107 VAL A C 1
ATOM 832 O O . VAL A 1 107 ? -12.959 -10.596 13.125 1.00 95.62 107 VAL A O 1
ATOM 835 N N . ALA A 1 108 ? -13.617 -10.792 10.990 1.00 94.62 108 ALA A N 1
ATOM 836 C CA . ALA A 1 108 ? -14.575 -11.866 11.240 1.00 94.62 108 ALA A CA 1
ATOM 837 C C . ALA A 1 108 ? -13.921 -13.095 11.895 1.00 94.62 108 ALA A C 1
ATOM 839 O O . ALA A 1 108 ? -14.510 -13.699 12.787 1.00 94.62 108 ALA A O 1
ATOM 840 N N . ARG A 1 109 ? -12.694 -13.447 11.487 1.00 94.50 109 ARG A N 1
ATOM 841 C CA . ARG A 1 109 ? -11.967 -14.617 12.009 1.00 94.50 109 ARG A CA 1
ATOM 842 C C . ARG A 1 109 ? -11.296 -14.391 13.362 1.00 94.50 109 ARG A C 1
ATOM 844 O O . ARG A 1 109 ? -11.115 -15.352 14.099 1.00 94.50 109 ARG A O 1
ATOM 851 N N . ASN A 1 110 ? -10.897 -13.156 13.667 1.00 94.00 110 ASN A N 1
ATOM 852 C CA . ASN A 1 110 ? -10.126 -12.828 14.873 1.00 94.00 110 ASN A CA 1
ATOM 853 C C . ASN A 1 110 ? -10.941 -12.074 15.931 1.00 94.00 110 ASN A C 1
ATOM 855 O O . ASN A 1 110 ? -10.396 -11.692 16.966 1.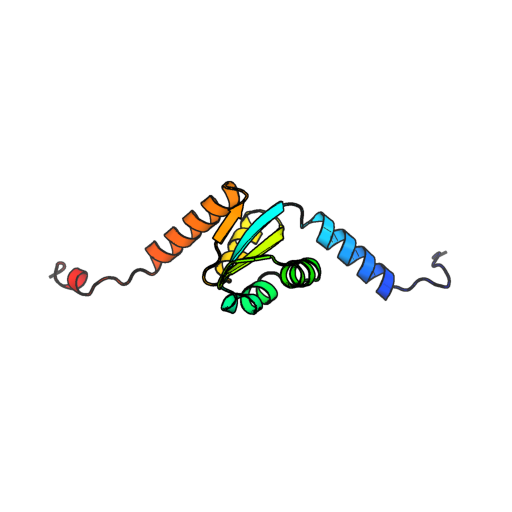00 94.00 110 ASN A O 1
ATOM 859 N N . ARG A 1 111 ? -12.237 -11.844 15.692 1.00 92.88 111 ARG A N 1
ATOM 860 C CA . ARG A 1 111 ? -13.136 -11.297 16.707 1.00 92.88 111 ARG A CA 1
ATOM 861 C C . ARG A 1 111 ? -13.130 -12.242 17.910 1.00 92.88 111 ARG A C 1
ATOM 863 O O . ARG A 1 111 ? -13.384 -13.438 17.765 1.00 92.88 111 ARG A O 1
ATOM 870 N N . SER A 1 112 ? -12.820 -11.710 19.090 1.00 84.06 112 SER A N 1
ATOM 871 C CA . SER A 1 112 ? -12.922 -12.477 20.327 1.00 84.06 112 SER A CA 1
ATOM 872 C C . SER A 1 112 ? -14.349 -12.996 20.470 1.00 84.06 112 SER A C 1
ATOM 874 O O . SER A 1 112 ? -15.312 -12.245 20.322 1.00 84.06 112 SER A O 1
ATOM 876 N N . ARG A 1 113 ? -14.486 -14.290 20.764 1.00 76.94 113 ARG A N 1
ATOM 877 C CA . ARG A 1 113 ? -15.751 -14.813 21.281 1.00 76.94 113 ARG A CA 1
ATOM 878 C C . ARG A 1 113 ? -15.903 -14.214 22.669 1.00 76.94 113 ARG A C 1
ATOM 880 O O . ARG A 1 113 ? -15.057 -14.458 23.533 1.00 76.94 113 ARG A O 1
ATOM 887 N N . THR A 1 114 ? -16.894 -13.353 22.851 1.00 69.25 114 THR A N 1
ATOM 888 C CA . THR A 1 114 ? -17.212 -12.788 24.162 1.00 69.25 114 THR A CA 1
ATOM 889 C C . THR A 1 114 ? -17.476 -13.952 25.133 1.00 69.25 114 THR A C 1
ATOM 891 O O . THR A 1 114 ? -18.034 -14.964 24.706 1.00 69.25 114 THR A O 1
ATOM 894 N N . PRO A 1 115 ? -17.072 -13.873 26.416 1.00 61.09 115 PRO A N 1
ATOM 895 C CA . PRO A 1 115 ? -17.295 -14.951 27.389 1.00 61.09 115 PRO A CA 1
ATOM 896 C C . PRO A 1 115 ? -18.761 -15.397 27.541 1.00 61.09 115 PRO A C 1
ATOM 898 O O . PRO A 1 115 ? -18.989 -16.516 27.988 1.00 61.09 115 PRO A O 1
ATOM 901 N N . ASP A 1 116 ? -19.711 -14.556 27.127 1.00 58.56 116 ASP A N 1
ATOM 902 C CA . ASP A 1 116 ? -21.162 -14.788 27.168 1.00 58.56 116 ASP A CA 1
ATOM 903 C C . ASP A 1 116 ? -21.613 -16.002 26.323 1.00 58.56 116 ASP A C 1
ATOM 905 O O . ASP A 1 116 ? -22.517 -16.736 26.703 1.00 58.56 116 ASP A O 1
ATOM 909 N N . ASP A 1 117 ? -20.882 -16.340 25.250 1.00 56.16 117 ASP A N 1
ATOM 910 C CA . ASP A 1 117 ? -21.188 -17.504 24.397 1.00 56.16 117 ASP A CA 1
ATOM 911 C C . ASP A 1 117 ? -20.928 -18.865 25.090 1.00 56.16 117 ASP A C 1
ATOM 913 O O . ASP A 1 117 ? -21.167 -19.923 24.500 1.00 56.16 117 ASP A O 1
ATOM 917 N N . ARG A 1 118 ? -20.350 -18.880 26.304 1.00 56.72 118 ARG A N 1
ATOM 918 C CA . ARG A 1 118 ? -20.013 -20.118 27.035 1.00 56.72 118 ARG A CA 1
ATOM 919 C C . ARG A 1 118 ? -21.092 -20.571 28.018 1.00 56.72 118 ARG A C 1
ATOM 921 O O . ARG A 1 118 ? -21.014 -21.715 28.465 1.00 56.72 118 ARG A O 1
ATOM 928 N N . GLU A 1 119 ? -22.068 -19.726 28.353 1.00 51.53 119 GLU A N 1
ATOM 929 C CA . GLU A 1 119 ? -23.107 -20.059 29.341 1.00 51.53 119 GLU A CA 1
ATOM 930 C C . GLU A 1 119 ? -24.367 -20.696 28.725 1.00 51.53 119 GLU A C 1
ATOM 932 O O . GLU A 1 119 ? -25.106 -21.371 29.436 1.00 51.53 119 GLU A O 1
ATOM 937 N N . GLU A 1 120 ? -24.568 -20.620 27.404 1.00 54.09 120 GLU A N 1
ATOM 938 C CA . GLU A 1 120 ? -25.745 -21.208 26.729 1.00 54.09 120 GLU A CA 1
ATOM 939 C C . GLU A 1 120 ? -25.601 -22.695 26.337 1.00 54.09 120 GLU A C 1
ATOM 941 O O . GLU A 1 120 ? -26.494 -23.268 25.719 1.00 54.09 120 GLU A O 1
ATOM 946 N N . SER A 1 121 ? -24.487 -23.358 26.671 1.00 52.03 121 SER A N 1
ATOM 947 C CA . SER A 1 121 ? -24.243 -24.770 26.305 1.00 52.03 121 SER A CA 1
ATOM 948 C C . SER A 1 121 ? -24.257 -25.749 27.488 1.00 52.03 121 SER A C 1
ATOM 950 O O . SER A 1 121 ? -23.590 -26.784 27.417 1.00 52.03 121 SER A O 1
ATOM 952 N N . ARG A 1 122 ? -24.981 -25.449 28.576 1.00 46.88 122 ARG A N 1
ATOM 953 C CA . ARG A 1 122 ? -25.108 -26.360 29.727 1.00 46.88 122 ARG A CA 1
ATOM 954 C C . ARG A 1 122 ? -26.506 -26.936 29.900 1.00 46.88 122 ARG A C 1
ATOM 956 O O . ARG A 1 122 ? -27.480 -26.170 29.767 1.00 46.88 122 ARG A O 1
#

Secondary structure (DSSP, 8-state):
-----TT--HHHHHHHHHHHHHHHH--EEEEEEEEGGGHHHHHHHS-SHHHHHHHHTPEEETTEEEEEEEE-SHHHHHHHHTTSTT-EEEE-HHHHHHHHHHHHHHHHHH----GGGGSTT-

pLDDT: mean 86.45, std 14.18, range [45.06, 98.25]

Foldseek 3Di:
DDDDDPPDDPVVVVVVVVVVVVVVQLADKWKKKAFPVQLVQLCVLDPDDQSVVQQVVWDDDPRMTIGIGRHGDLVSLLVSCVSGPRMAIPDDVVSRVVNVVVVVVVCVVPPDPDPVVVPVPD